Protein AF-A0A497PDS8-F1 (afdb_monomer)

Structure (mmCIF, N/CA/C/O backbone):
data_AF-A0A497PDS8-F1
#
_entry.id   AF-A0A497PDS8-F1
#
loop_
_atom_site.group_PDB
_atom_site.id
_atom_site.type_symbol
_atom_site.label_atom_id
_atom_site.label_alt_id
_atom_site.label_comp_id
_atom_site.label_asym_id
_atom_site.label_entity_id
_atom_site.label_seq_id
_atom_site.pdbx_PDB_ins_code
_atom_site.Cartn_x
_atom_site.Cartn_y
_atom_site.Cartn_z
_atom_site.occupancy
_atom_site.B_iso_or_equiv
_atom_site.auth_seq_id
_atom_site.auth_comp_id
_atom_site.auth_asym_id
_atom_site.auth_atom_id
_atom_site.pdbx_PDB_model_num
ATOM 1 N N . LYS A 1 1 ? 4.234 -10.075 10.364 1.00 39.69 1 LYS A N 1
ATOM 2 C CA . LYS A 1 1 ? 5.519 -9.322 10.417 1.00 39.69 1 LYS A CA 1
ATOM 3 C C . LYS A 1 1 ? 5.686 -8.582 9.090 1.00 39.69 1 LYS A C 1
ATOM 5 O O . LYS A 1 1 ? 5.446 -9.206 8.071 1.00 39.69 1 LYS A O 1
ATOM 10 N N . THR A 1 2 ? 6.079 -7.306 9.070 1.00 51.34 2 THR A N 1
ATOM 11 C CA . THR A 1 2 ? 6.163 -6.476 7.842 1.00 51.34 2 THR A CA 1
ATOM 12 C C . THR A 1 2 ? 7.335 -6.823 6.907 1.00 51.34 2 THR A C 1
ATOM 14 O O . THR A 1 2 ? 7.644 -6.033 6.026 1.00 51.34 2 THR A O 1
ATOM 17 N N . LEU A 1 3 ? 8.033 -7.953 7.106 1.00 45.75 3 LEU A N 1
ATOM 18 C CA . LEU A 1 3 ? 9.232 -8.366 6.347 1.00 45.75 3 LEU A CA 1
ATOM 19 C C . LEU A 1 3 ? 10.321 -7.271 6.212 1.00 45.75 3 LEU A C 1
ATOM 21 O O . LEU A 1 3 ? 11.147 -7.323 5.312 1.00 45.75 3 LEU A O 1
ATOM 25 N N . GLY A 1 4 ? 10.328 -6.264 7.096 1.00 54.88 4 GLY A N 1
ATOM 26 C CA . GLY A 1 4 ? 11.223 -5.104 7.007 1.00 54.88 4 GLY A CA 1
ATOM 27 C C . GLY A 1 4 ? 10.800 -4.032 5.994 1.00 54.88 4 GLY A C 1
ATOM 28 O O . GLY A 1 4 ? 11.441 -2.987 5.945 1.00 54.88 4 GLY A O 1
ATOM 29 N N . PHE A 1 5 ? 9.710 -4.250 5.252 1.00 49.28 5 PHE A N 1
ATOM 30 C CA . PHE A 1 5 ? 9.182 -3.346 4.226 1.00 49.28 5 PHE A CA 1
ATOM 31 C C . PHE A 1 5 ? 8.656 -2.034 4.819 1.00 49.28 5 PHE A C 1
ATOM 33 O O . PHE A 1 5 ? 8.807 -0.968 4.236 1.00 49.28 5 PHE A O 1
ATOM 40 N N . TRP A 1 6 ? 8.085 -2.113 6.022 1.00 54.25 6 TRP A N 1
ATOM 41 C CA . TRP A 1 6 ? 7.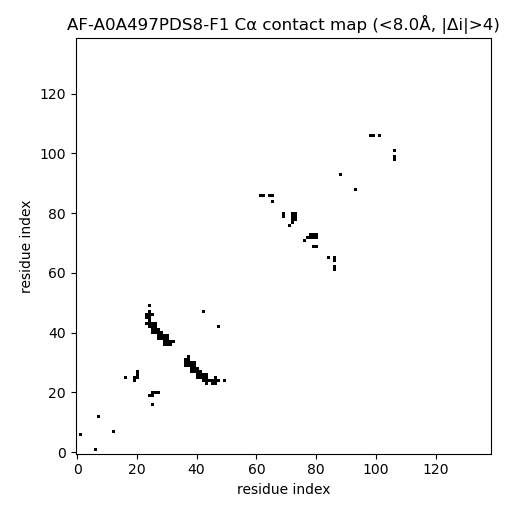666 -0.965 6.822 1.00 54.25 6 TRP A CA 1
ATOM 42 C C . TRP A 1 6 ? 8.340 -1.011 8.192 1.00 54.25 6 TRP A C 1
ATOM 44 O O . TRP A 1 6 ? 8.101 -1.937 8.976 1.00 54.25 6 TRP A O 1
ATOM 54 N N . ARG A 1 7 ? 9.162 0.008 8.478 1.00 60.16 7 ARG A N 1
ATOM 55 C CA . ARG A 1 7 ? 9.739 0.296 9.798 1.00 60.16 7 ARG A CA 1
ATOM 56 C C . ARG A 1 7 ? 9.103 1.569 10.343 1.00 60.16 7 ARG A C 1
ATOM 58 O O . ARG A 1 7 ? 9.579 2.670 10.087 1.00 60.16 7 ARG A O 1
ATOM 65 N N . LEU A 1 8 ? 8.008 1.425 11.080 1.00 64.69 8 LEU A N 1
ATOM 66 C CA . LEU A 1 8 ? 7.420 2.562 11.776 1.00 64.69 8 LEU A CA 1
ATOM 67 C C . LEU A 1 8 ? 8.287 2.892 12.997 1.00 64.69 8 LEU A C 1
ATOM 69 O O . LEU A 1 8 ? 8.465 2.054 13.881 1.00 64.69 8 LEU A O 1
ATOM 73 N N . THR A 1 9 ? 8.837 4.104 13.046 1.00 77.25 9 THR A N 1
ATOM 74 C CA . THR A 1 9 ? 9.490 4.609 14.257 1.00 77.25 9 THR A CA 1
ATOM 75 C C . THR A 1 9 ? 8.431 4.878 15.331 1.00 77.25 9 THR A C 1
ATOM 77 O O . THR A 1 9 ? 7.284 5.191 14.992 1.00 77.25 9 THR A O 1
ATOM 80 N N . PRO A 1 10 ? 8.781 4.827 16.628 1.00 72.38 10 PRO A N 1
ATOM 81 C CA . PRO A 1 10 ? 7.861 5.214 17.698 1.00 72.38 10 PRO A CA 1
ATOM 82 C C . PRO A 1 10 ? 7.237 6.600 17.458 1.00 72.38 10 PRO A C 1
ATOM 84 O O . PRO A 1 10 ? 6.032 6.770 17.626 1.00 72.38 10 PRO A O 1
ATOM 87 N N . GLY A 1 11 ? 8.027 7.556 16.952 1.00 79.38 11 GLY A N 1
A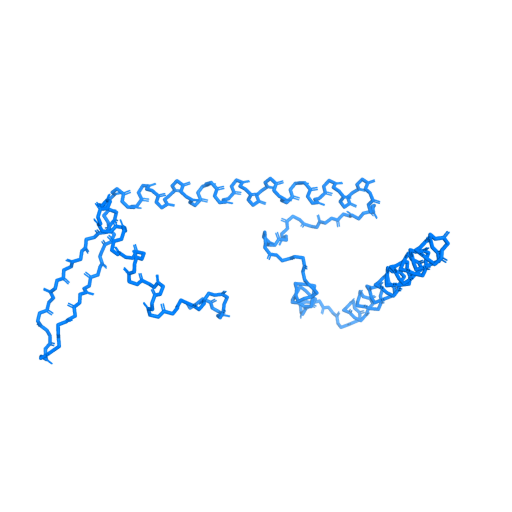TOM 88 C CA . GLY A 1 11 ? 7.558 8.898 16.588 1.00 79.38 11 GLY A CA 1
ATOM 89 C C . GLY A 1 11 ? 6.540 8.938 15.440 1.00 79.38 11 GLY A C 1
ATOM 90 O O . GLY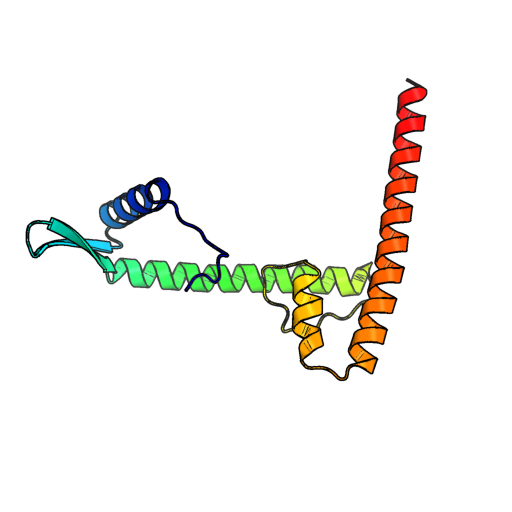 A 1 11 ? 5.749 9.872 15.375 1.00 79.38 11 GLY A O 1
ATOM 91 N N . GLY A 1 12 ? 6.505 7.928 14.564 1.00 79.88 12 GLY A N 1
ATOM 92 C CA . GLY A 1 12 ? 5.536 7.833 13.467 1.00 79.88 12 GLY A CA 1
ATOM 93 C C . GLY A 1 12 ? 4.226 7.139 13.850 1.00 79.88 12 GLY A C 1
ATOM 94 O O . GLY A 1 12 ? 3.162 7.522 13.364 1.00 79.88 12 GLY A O 1
ATOM 95 N N . VAL A 1 13 ? 4.271 6.145 14.746 1.00 87.38 13 VAL A N 1
ATOM 96 C CA . VAL A 1 13 ? 3.083 5.349 15.115 1.00 87.38 13 VAL A CA 1
ATOM 97 C C . VAL A 1 13 ? 2.091 6.157 15.948 1.00 87.38 13 VAL A C 1
ATOM 99 O O . VAL A 1 13 ? 0.895 6.162 15.652 1.00 87.38 13 VAL A O 1
ATOM 102 N N . TYR A 1 14 ? 2.563 6.848 16.989 1.00 88.06 14 TYR A N 1
ATOM 103 C CA . TYR A 1 14 ? 1.665 7.500 17.946 1.00 88.06 14 TYR A CA 1
ATOM 104 C C . TYR A 1 14 ? 0.808 8.619 17.333 1.00 88.06 14 TYR A C 1
ATOM 106 O O . TYR A 1 14 ? -0.397 8.627 17.601 1.00 88.06 14 TYR A O 1
ATOM 114 N N . PRO A 1 15 ? 1.335 9.505 16.462 1.00 90.81 15 PRO A N 1
ATOM 115 C CA . PRO A 1 15 ? 0.505 10.496 15.782 1.00 90.81 15 PRO A CA 1
ATOM 116 C C . PRO A 1 15 ? -0.577 9.866 14.899 1.00 90.81 15 PRO A C 1
ATOM 118 O O . PRO A 1 15 ? -1.688 10.388 14.819 1.00 90.81 15 PRO A O 1
ATOM 121 N N . ILE A 1 16 ? -0.282 8.736 14.246 1.00 91.50 16 ILE A N 1
ATOM 122 C CA . ILE A 1 16 ? -1.263 8.019 13.420 1.00 91.50 16 ILE A CA 1
ATOM 123 C C . ILE A 1 16 ? -2.372 7.451 14.305 1.00 91.50 16 ILE A C 1
ATOM 125 O O . ILE A 1 16 ? -3.544 7.711 14.038 1.00 91.50 16 ILE A O 1
ATOM 129 N N . LEU A 1 17 ? -2.018 6.742 15.381 1.00 92.44 17 LEU A N 1
ATOM 130 C CA . LEU A 1 17 ? -2.996 6.185 16.320 1.00 92.44 17 LEU A CA 1
ATOM 131 C C . LEU A 1 17 ? -3.872 7.281 16.935 1.00 92.44 17 LEU A C 1
ATOM 133 O O . LEU A 1 17 ? -5.088 7.135 16.988 1.00 92.44 17 LEU A O 1
ATOM 137 N N . GLN A 1 18 ? -3.284 8.414 17.325 1.00 91.88 18 GLN A N 1
ATOM 138 C CA . GLN A 1 18 ? -4.041 9.543 17.863 1.00 91.88 18 GLN A CA 1
ATOM 139 C C . GLN A 1 18 ? -5.026 10.118 16.835 1.00 91.88 18 GLN A C 1
ATOM 141 O O . GLN A 1 18 ? -6.154 10.455 17.191 1.00 91.88 18 GLN A O 1
ATOM 146 N N . ARG A 1 19 ? -4.636 10.226 15.557 1.00 93.94 19 ARG A N 1
ATOM 147 C CA . ARG A 1 19 ? -5.544 10.679 14.491 1.00 93.94 19 ARG A CA 1
ATOM 148 C C . ARG A 1 19 ? -6.669 9.684 14.225 1.00 93.94 19 ARG A C 1
ATOM 150 O O . ARG A 1 19 ? -7.805 10.113 14.055 1.00 93.94 19 ARG A O 1
ATOM 157 N N . LEU A 1 20 ? -6.367 8.388 14.184 1.00 95.31 20 LEU A N 1
ATOM 158 C CA . LEU A 1 20 ? -7.370 7.341 13.980 1.00 95.31 20 LEU A CA 1
ATOM 159 C C . LEU A 1 20 ? -8.376 7.303 15.134 1.00 95.31 20 LEU A C 1
ATOM 161 O O . LEU A 1 20 ? -9.573 7.176 14.896 1.00 95.31 20 LEU A O 1
ATOM 165 N N . GLU A 1 21 ? -7.898 7.481 16.365 1.00 95.56 21 GLU A N 1
ATOM 166 C CA . GLU A 1 21 ? -8.743 7.535 17.556 1.00 95.56 21 GLU A CA 1
ATOM 167 C C . GLU A 1 21 ? -9.620 8.792 17.572 1.00 95.56 21 GLU A C 1
ATOM 169 O O . GLU A 1 21 ? -10.826 8.689 17.773 1.00 95.56 21 GLU A O 1
ATOM 174 N N . LYS A 1 22 ? -9.058 9.972 17.262 1.00 95.81 22 LYS A N 1
ATOM 175 C CA . LYS A 1 22 ? -9.831 11.224 17.127 1.00 95.81 22 LYS A CA 1
ATOM 176 C C . LYS A 1 22 ? -10.933 11.138 16.070 1.00 95.81 22 LYS A C 1
ATOM 178 O O . LYS A 1 22 ? -11.945 11.814 16.199 1.00 95.81 22 LYS A O 1
ATOM 183 N N . ARG A 1 23 ? -10.725 10.344 15.018 1.00 95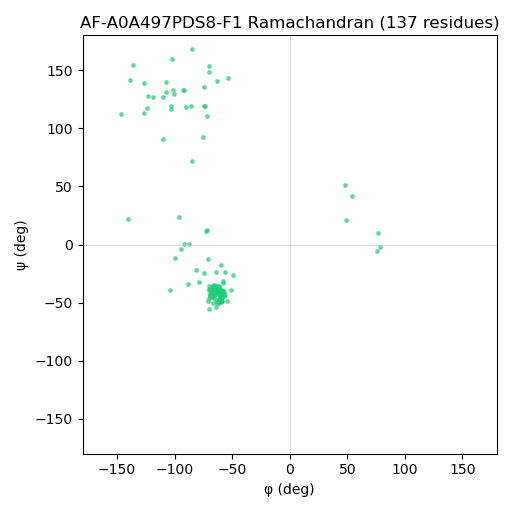.88 23 ARG A N 1
ATOM 184 C CA . ARG A 1 23 ? -11.709 10.117 13.951 1.00 95.88 23 ARG A CA 1
ATOM 185 C C . ARG A 1 23 ? -12.685 8.975 14.255 1.00 95.88 23 ARG A C 1
ATOM 187 O O . ARG A 1 23 ? -13.530 8.684 13.422 1.00 95.88 23 ARG A O 1
ATOM 194 N N . GLY A 1 24 ? -12.566 8.320 15.411 1.00 96.00 24 GLY A N 1
ATOM 195 C CA . GLY A 1 24 ? -13.465 7.243 15.825 1.00 96.00 24 GLY A CA 1
ATOM 196 C C . GLY A 1 24 ? -13.227 5.898 15.134 1.00 96.00 24 GLY A C 1
ATOM 197 O O . GLY A 1 24 ? -14.035 4.991 15.303 1.00 96.00 24 GLY A O 1
ATOM 198 N N . TYR A 1 25 ? -12.130 5.729 14.389 1.00 97.31 25 TYR A N 1
ATOM 199 C CA . TYR A 1 25 ? -11.812 4.471 13.695 1.00 97.31 25 TYR A CA 1
ATOM 200 C C . TYR A 1 25 ? -11.161 3.426 14.606 1.00 97.31 25 TYR A C 1
ATOM 202 O O . TYR A 1 25 ? -11.194 2.230 14.321 1.00 97.31 25 TYR A O 1
ATOM 210 N N . ILE A 1 26 ? -10.555 3.871 15.706 1.00 97.00 26 ILE A N 1
ATOM 211 C CA . ILE A 1 26 ? -10.028 2.999 16.756 1.00 97.00 26 ILE A CA 1
ATOM 212 C C . ILE A 1 26 ? -10.409 3.555 18.128 1.00 97.00 26 ILE A C 1
ATOM 214 O O . ILE A 1 26 ? -10.582 4.761 18.291 1.00 97.00 26 ILE A O 1
ATOM 218 N N . LYS A 1 27 ? -10.486 2.685 19.130 1.00 95.00 27 LYS A N 1
ATOM 219 C CA . LYS A 1 27 ? -10.756 3.022 20.526 1.00 95.00 27 LYS A CA 1
ATOM 220 C C . LYS A 1 27 ? -9.580 2.598 21.390 1.00 95.00 27 LYS A C 1
ATOM 222 O O . LYS A 1 27 ? -9.151 1.450 21.328 1.00 95.00 27 LYS A O 1
ATOM 227 N N . GLY A 1 28 ? -9.048 3.514 22.192 1.00 92.06 28 GLY A N 1
ATOM 228 C CA . GLY A 1 28 ? -7.936 3.229 23.086 1.00 92.06 28 GLY A CA 1
ATOM 229 C C . GLY A 1 28 ? -8.359 3.061 24.542 1.00 92.06 28 GLY A C 1
ATOM 230 O O . GLY A 1 28 ? -8.765 4.024 25.187 1.00 92.06 28 GLY A O 1
ATOM 231 N N . THR A 1 29 ? -8.162 1.871 25.101 1.00 89.12 29 THR A N 1
ATOM 232 C CA . THR A 1 29 ? -8.408 1.571 26.516 1.00 89.12 29 THR A CA 1
ATOM 233 C C . THR A 1 29 ? -7.095 1.572 27.293 1.00 89.12 29 THR A C 1
ATOM 235 O O . THR A 1 29 ? -6.125 0.919 26.906 1.00 89.12 29 THR A O 1
ATOM 238 N N . ARG A 1 30 ? -7.045 2.305 28.410 1.00 85.62 30 ARG A N 1
ATOM 239 C CA . ARG A 1 30 ? -5.918 2.255 29.351 1.00 85.62 30 ARG A CA 1
ATOM 240 C C . ARG A 1 30 ? -6.215 1.181 30.392 1.00 85.62 30 ARG A C 1
ATOM 242 O O . ARG A 1 30 ? -7.200 1.311 31.109 1.00 85.62 30 ARG A O 1
ATOM 249 N N . LYS A 1 31 ? -5.379 0.146 30.474 1.00 75.06 31 LYS A N 1
ATOM 250 C CA . LYS A 1 31 ? -5.447 -0.844 31.556 1.00 75.06 31 LYS A CA 1
ATOM 251 C C . LYS A 1 31 ? -4.262 -0.625 32.505 1.00 75.06 31 LYS A C 1
ATOM 253 O O . LYS A 1 31 ? -3.144 -0.447 32.013 1.00 75.06 31 LYS A O 1
ATOM 258 N N . PRO A 1 32 ? -4.480 -0.571 33.829 1.00 67.31 32 PRO A N 1
ATOM 259 C CA . PRO A 1 32 ? -3.388 -0.660 34.783 1.00 67.31 32 PRO A CA 1
ATOM 260 C C . PRO A 1 32 ? -2.883 -2.105 34.770 1.00 67.31 32 PRO A C 1
ATOM 262 O O . PRO A 1 32 ? -3.596 -3.016 35.172 1.00 67.31 32 PRO A O 1
ATOM 265 N N . GLU A 1 33 ? -1.682 -2.315 34.248 1.00 60.66 33 GLU A N 1
ATOM 266 C CA . GLU A 1 33 ? -1.007 -3.610 34.273 1.00 60.66 33 GLU A CA 1
ATOM 267 C C . GLU A 1 33 ? 0.370 -3.365 34.899 1.00 60.66 33 GLU A C 1
ATOM 269 O O . GLU A 1 33 ? 1.171 -2.592 34.370 1.00 60.66 33 GLU A O 1
ATOM 274 N N . ASP A 1 34 ? 0.579 -3.932 36.087 1.00 60.12 34 ASP A N 1
ATOM 275 C CA . ASP A 1 34 ? 1.884 -4.086 36.740 1.00 60.12 34 ASP A CA 1
ATOM 276 C C . ASP A 1 34 ? 2.770 -2.816 36.768 1.00 60.12 34 ASP A C 1
ATOM 278 O O . ASP A 1 34 ? 3.912 -2.781 36.310 1.00 60.12 34 ASP A O 1
ATOM 282 N N . GLY A 1 35 ? 2.200 -1.695 37.229 1.00 62.03 35 GLY A N 1
ATOM 283 C CA . GLY A 1 35 ? 2.921 -0.424 37.393 1.00 62.03 35 GLY A CA 1
ATOM 284 C C . GLY A 1 35 ? 3.204 0.363 36.103 1.00 62.03 35 GLY A C 1
ATOM 285 O O . GLY A 1 35 ? 3.642 1.514 36.178 1.00 62.03 35 GLY A O 1
ATOM 286 N N . ARG A 1 36 ? 2.897 -0.174 34.910 1.00 62.72 36 ARG A N 1
ATOM 287 C CA . ARG A 1 36 ? 3.038 0.534 33.623 1.00 62.72 36 ARG A CA 1
ATOM 288 C C . ARG A 1 36 ? 1.684 0.864 32.999 1.00 62.72 36 ARG A C 1
ATOM 290 O O . ARG A 1 36 ? 0.834 0.015 32.753 1.00 62.72 36 ARG A O 1
ATOM 297 N N . ARG A 1 37 ? 1.488 2.142 32.658 1.00 70.75 37 ARG A N 1
ATOM 298 C CA . ARG A 1 37 ? 0.287 2.614 31.947 1.00 70.75 37 ARG A CA 1
ATOM 299 C C . ARG A 1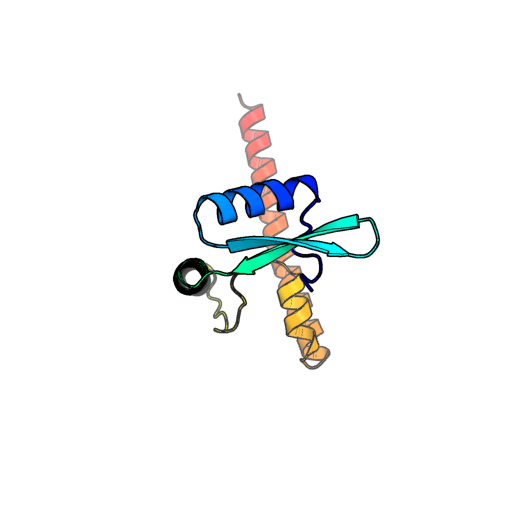 37 ? 0.368 2.200 30.474 1.00 70.75 37 ARG A C 1
ATOM 301 O O . ARG A 1 37 ? 0.922 2.935 29.658 1.00 70.75 37 ARG A O 1
ATOM 308 N N . ARG A 1 38 ? -0.192 1.041 30.117 1.00 84.88 38 ARG A N 1
ATOM 309 C CA . ARG A 1 38 ? -0.324 0.604 28.718 1.00 84.88 38 ARG A CA 1
ATOM 310 C C . ARG A 1 38 ? -1.674 1.038 28.143 1.00 84.88 38 ARG A C 1
ATOM 312 O O . ARG A 1 38 ? -2.722 0.867 28.766 1.00 84.88 38 ARG A O 1
ATOM 319 N N . LYS A 1 39 ? -1.648 1.607 26.935 1.00 87.69 39 LYS A N 1
ATOM 320 C CA . LYS A 1 39 ? -2.849 1.908 26.147 1.00 87.69 39 LYS A CA 1
ATOM 321 C C . LYS A 1 39 ? -2.998 0.860 25.044 1.00 87.69 39 LYS A C 1
ATOM 323 O O . LYS A 1 39 ? -2.112 0.731 24.203 1.00 87.69 39 LYS A O 1
ATOM 328 N N . THR A 1 40 ? -4.101 0.122 25.066 1.00 90.50 40 THR A N 1
ATOM 329 C CA . THR A 1 40 ? -4.453 -0.887 24.059 1.00 90.50 40 THR A CA 1
ATOM 330 C C . THR A 1 40 ? -5.487 -0.299 23.115 1.00 90.50 40 THR A C 1
ATOM 332 O O . THR A 1 40 ? -6.446 0.313 23.576 1.00 90.50 40 THR A O 1
ATOM 335 N N . TYR A 1 41 ? -5.290 -0.469 21.811 1.00 93.19 41 TYR A N 1
ATOM 336 C CA . TYR A 1 41 ? -6.193 0.042 20.783 1.00 93.19 41 TYR A CA 1
ATOM 337 C C . TYR A 1 41 ? -6.985 -1.094 20.145 1.00 93.19 41 TYR A C 1
ATOM 339 O O . TYR A 1 41 ? -6.426 -2.150 19.857 1.00 93.19 41 TYR A O 1
ATOM 347 N N . GLU A 1 42 ? -8.260 -0.843 19.890 1.00 95.44 42 GLU A N 1
ATOM 348 C CA . GLU A 1 42 ? -9.189 -1.758 19.235 1.00 95.44 42 GLU A CA 1
ATOM 349 C C . GLU A 1 42 ? -9.847 -1.051 18.048 1.00 95.44 42 GLU A C 1
ATOM 351 O O . GLU A 1 42 ? -10.158 0.137 18.132 1.00 95.44 42 GLU A O 1
ATOM 356 N N . ILE A 1 43 ? -10.021 -1.745 16.924 1.00 96.94 43 ILE A N 1
ATOM 357 C CA . ILE A 1 43 ? -10.684 -1.176 15.745 1.00 96.94 43 ILE A CA 1
ATOM 358 C C . ILE A 1 43 ? -12.196 -1.097 15.980 1.00 96.94 43 ILE A C 1
ATOM 360 O O . ILE A 1 43 ? -12.798 -2.043 16.483 1.00 96.94 43 ILE A O 1
ATOM 364 N N . THR A 1 44 ? -12.812 0.026 15.621 1.00 97.50 44 THR A N 1
ATOM 365 C CA . THR A 1 44 ? -14.272 0.191 15.694 1.00 97.50 44 THR A CA 1
ATOM 366 C C . THR A 1 44 ? -14.939 -0.353 14.432 1.00 97.50 44 THR A C 1
ATOM 368 O O . THR A 1 44 ? -14.269 -0.606 13.430 1.00 97.50 44 THR A O 1
ATOM 371 N N . ASP A 1 45 ? -16.263 -0.502 14.432 1.00 97.50 45 ASP A N 1
ATOM 372 C CA . ASP A 1 45 ? -16.980 -0.950 13.230 1.00 97.50 45 ASP A CA 1
ATOM 373 C C . ASP A 1 45 ? -16.877 0.059 12.077 1.00 97.50 45 ASP A C 1
ATOM 375 O O . ASP A 1 45 ? -16.688 -0.334 10.927 1.00 97.50 45 ASP A O 1
ATOM 379 N N . GLU A 1 46 ? -16.860 1.359 12.380 1.00 96.62 46 GLU A N 1
ATOM 380 C CA . GLU A 1 46 ? -16.557 2.403 11.392 1.00 96.62 46 GLU A CA 1
ATOM 381 C C . GLU A 1 46 ? -15.116 2.295 10.869 1.00 96.62 46 GLU A C 1
ATOM 383 O O . GLU A 1 46 ? -14.861 2.450 9.674 1.00 96.62 46 GLU A O 1
ATOM 388 N N . GLY A 1 47 ? -14.162 1.946 11.739 1.00 96.88 47 GLY A N 1
ATOM 389 C CA . GLY A 1 47 ? -12.792 1.636 11.333 1.00 96.88 47 GLY A CA 1
ATOM 390 C C . GLY A 1 47 ? -12.703 0.439 10.386 1.00 96.88 47 GLY A C 1
ATOM 391 O O . GLY A 1 47 ? -11.926 0.481 9.431 1.00 96.88 47 GLY A O 1
ATOM 392 N N . LYS A 1 48 ? -13.510 -0.608 10.604 1.00 97.06 48 LYS A N 1
ATOM 393 C CA . LYS A 1 48 ? -13.572 -1.784 9.719 1.00 97.06 48 LYS A CA 1
ATOM 394 C C . LYS A 1 48 ? -14.126 -1.425 8.339 1.00 97.06 48 LYS A C 1
ATOM 396 O O . LYS A 1 48 ? -13.507 -1.793 7.346 1.00 97.06 48 LYS A O 1
ATOM 401 N N . LYS A 1 49 ? -15.220 -0.655 8.267 1.00 96.62 49 LYS A N 1
ATOM 402 C CA . LYS A 1 49 ? -15.794 -0.180 6.990 1.00 96.62 49 LYS A CA 1
ATOM 403 C C . LYS A 1 49 ? -14.796 0.665 6.193 1.00 96.62 49 LYS A C 1
ATOM 405 O O . LYS A 1 49 ? -14.630 0.482 4.985 1.00 96.62 49 LYS A O 1
ATOM 410 N N . LEU A 1 50 ? -14.087 1.572 6.875 1.00 94.88 50 LEU A N 1
ATOM 411 C CA . LEU A 1 50 ? -13.025 2.364 6.255 1.00 94.88 50 LEU A CA 1
ATOM 412 C C . LEU A 1 50 ? -11.905 1.467 5.719 1.00 94.88 50 LEU A C 1
ATOM 414 O O . LEU A 1 50 ? -11.437 1.673 4.600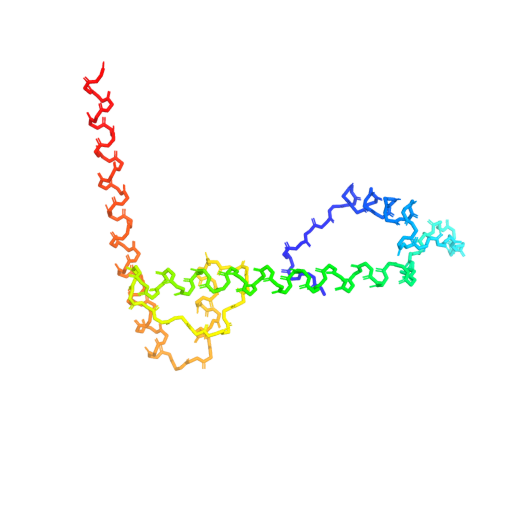 1.00 94.88 50 LEU A O 1
ATOM 418 N N . LEU A 1 51 ? -11.462 0.496 6.521 1.00 93.88 51 LEU A N 1
ATOM 419 C CA . LEU A 1 51 ? -10.409 -0.437 6.135 1.00 93.88 51 LEU A CA 1
ATOM 420 C C . LEU A 1 51 ? -10.810 -1.239 4.894 1.00 93.88 51 LEU A C 1
ATOM 422 O O . LEU A 1 51 ? -10.010 -1.357 3.971 1.00 93.88 51 LEU A O 1
ATOM 426 N N . GLU A 1 52 ? -12.041 -1.739 4.842 1.00 94.94 52 GLU A N 1
ATOM 427 C CA . GLU A 1 52 ? -12.567 -2.467 3.687 1.00 94.94 52 GLU A CA 1
ATOM 428 C C . GLU A 1 52 ? -12.558 -1.601 2.422 1.00 94.94 52 GLU A C 1
ATOM 430 O O . GLU A 1 52 ? -11.994 -1.996 1.401 1.00 94.94 52 GLU A O 1
ATOM 435 N N . THR A 1 53 ? -13.066 -0.371 2.518 1.00 94.12 53 THR A N 1
ATOM 436 C CA . THR A 1 53 ? -13.049 0.595 1.407 1.00 94.12 53 THR A CA 1
ATOM 437 C C . THR A 1 53 ? -11.619 0.887 0.938 1.00 94.12 53 THR A C 1
ATOM 439 O O . THR A 1 53 ? -11.335 0.952 -0.260 1.00 94.12 53 THR A O 1
ATOM 442 N N . ALA A 1 54 ? -10.687 1.052 1.880 1.00 90.31 54 ALA A N 1
ATOM 443 C CA . ALA A 1 54 ? -9.284 1.300 1.573 1.00 90.31 54 ALA A CA 1
ATOM 444 C C . ALA A 1 54 ? -8.633 0.105 0.858 1.00 90.31 54 ALA A C 1
ATOM 446 O O . ALA A 1 54 ? -7.900 0.307 -0.111 1.00 90.31 54 ALA A O 1
ATOM 447 N N . LEU A 1 55 ? -8.927 -1.124 1.292 1.00 86.88 55 LEU A N 1
ATOM 448 C CA . LEU A 1 55 ? -8.429 -2.351 0.667 1.00 86.88 55 LEU A CA 1
ATOM 449 C C . LEU A 1 55 ? -8.993 -2.538 -0.745 1.00 86.88 55 LEU A C 1
ATOM 451 O O . LEU A 1 55 ? -8.235 -2.848 -1.662 1.00 86.88 55 LEU A O 1
ATOM 455 N N . GLN A 1 56 ? -10.287 -2.283 -0.950 1.00 90.62 56 GLN A N 1
ATOM 456 C CA . GLN A 1 56 ? -10.907 -2.321 -2.278 1.00 90.62 56 GLN A CA 1
ATOM 457 C C . GLN A 1 56 ? -10.253 -1.309 -3.226 1.00 90.62 56 GLN A C 1
ATOM 459 O O . GLN A 1 56 ? -9.853 -1.649 -4.340 1.00 90.62 56 GLN A O 1
ATOM 464 N N . LYS A 1 57 ? -10.052 -0.070 -2.762 1.00 90.31 57 LYS A N 1
ATOM 465 C CA . LYS A 1 57 ? -9.388 0.969 -3.557 1.00 90.31 57 LYS A CA 1
ATOM 466 C C . LYS A 1 57 ? -7.936 0.613 -3.870 1.00 90.31 57 LYS A C 1
ATOM 468 O O . LYS A 1 57 ? -7.473 0.838 -4.986 1.00 90.31 57 LYS A O 1
ATOM 473 N N . GLN A 1 58 ? -7.219 0.026 -2.914 1.00 84.75 58 GLN A N 1
ATOM 474 C CA . GLN A 1 58 ? -5.862 -0.468 -3.132 1.00 84.75 58 GLN A CA 1
ATOM 475 C C . GLN A 1 58 ? -5.827 -1.556 -4.214 1.00 84.75 58 GLN A C 1
ATOM 477 O O . GLN A 1 58 ? -4.963 -1.508 -5.088 1.00 84.75 58 GLN A O 1
ATOM 482 N N . GLN A 1 59 ? -6.761 -2.510 -4.184 1.00 82.06 59 GLN A N 1
ATOM 483 C CA . GLN A 1 59 ? -6.873 -3.554 -5.207 1.00 82.06 59 GLN A CA 1
ATOM 484 C C . GLN A 1 59 ? -7.169 -2.966 -6.587 1.00 82.06 59 GLN A C 1
ATOM 486 O O . GLN A 1 59 ? -6.564 -3.387 -7.572 1.00 82.06 59 GLN A O 1
ATOM 491 N N . GLN A 1 60 ? -8.045 -1.962 -6.659 1.00 87.94 60 GLN A N 1
ATOM 492 C CA . GLN A 1 60 ? -8.353 -1.277 -7.910 1.00 87.94 60 GLN A CA 1
ATOM 493 C C . GLN A 1 60 ? -7.120 -0.574 -8.486 1.00 87.94 60 GLN A C 1
ATOM 495 O O . GLN A 1 60 ? -6.792 -0.785 -9.649 1.00 87.94 60 GLN A O 1
ATOM 500 N N . ILE A 1 61 ? -6.394 0.196 -7.668 1.00 85.81 61 ILE A N 1
ATOM 501 C CA . ILE A 1 61 ? -5.159 0.874 -8.092 1.00 85.81 61 ILE A CA 1
ATOM 502 C C . ILE A 1 61 ? -4.120 -0.147 -8.566 1.00 85.81 61 ILE A C 1
ATOM 504 O O . ILE A 1 61 ? -3.507 0.035 -9.614 1.00 85.81 61 ILE A O 1
ATOM 508 N N . ALA A 1 62 ? -3.940 -1.234 -7.813 1.00 79.50 62 ALA A N 1
ATOM 509 C CA . ALA A 1 62 ? -3.025 -2.312 -8.167 1.00 79.50 62 ALA A CA 1
ATOM 510 C C . ALA A 1 62 ? -3.375 -2.952 -9.518 1.00 79.50 62 ALA A C 1
ATOM 512 O O . ALA A 1 62 ? -2.477 -3.210 -10.318 1.00 79.50 62 ALA A O 1
ATOM 513 N N . L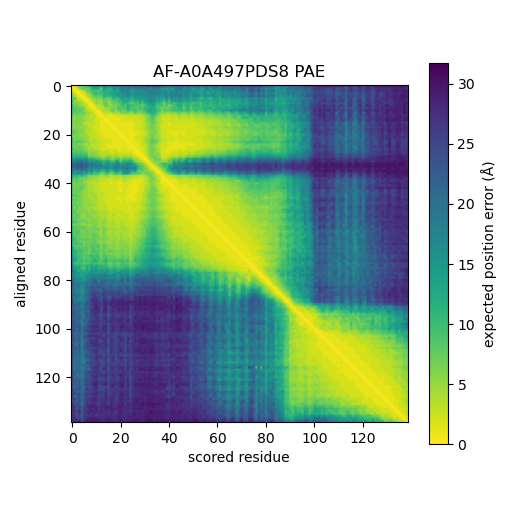YS A 1 63 ? -4.667 -3.185 -9.779 1.00 83.81 63 LYS A N 1
ATOM 514 C CA . LYS A 1 63 ? -5.150 -3.714 -11.056 1.00 83.81 63 LYS A CA 1
ATOM 515 C C . LYS A 1 63 ? -4.880 -2.733 -12.195 1.00 83.81 63 LYS A C 1
ATOM 517 O O . LYS A 1 63 ? -4.210 -3.104 -13.144 1.00 83.81 63 LYS A O 1
ATOM 522 N N . THR A 1 64 ? -5.311 -1.478 -12.065 1.00 87.25 64 THR A N 1
ATOM 523 C CA . THR A 1 64 ? -5.102 -0.460 -13.106 1.00 87.25 64 THR A CA 1
ATOM 524 C C . THR A 1 64 ? -3.622 -0.279 -13.437 1.00 87.25 64 THR A C 1
ATOM 526 O O . THR A 1 64 ? -3.258 -0.188 -14.603 1.00 87.25 64 THR A O 1
ATOM 529 N N . MET A 1 65 ? -2.747 -0.271 -12.428 1.00 81.56 65 MET A N 1
ATOM 530 C CA . MET A 1 65 ? -1.302 -0.196 -12.657 1.00 81.56 65 MET A CA 1
ATOM 531 C C . MET A 1 65 ? -0.755 -1.436 -13.365 1.00 81.56 65 MET A C 1
ATOM 533 O O . MET A 1 65 ? 0.102 -1.299 -14.234 1.00 81.56 65 MET A O 1
ATOM 537 N N . ARG A 1 66 ? -1.243 -2.638 -13.025 1.00 77.88 66 ARG A N 1
ATOM 538 C CA . ARG A 1 66 ? -0.873 -3.868 -13.739 1.00 77.88 66 ARG A CA 1
ATOM 539 C C . ARG A 1 66 ? -1.258 -3.775 -15.210 1.00 77.88 66 ARG A C 1
ATOM 541 O O . ARG A 1 66 ? -0.420 -4.086 -16.050 1.00 77.88 66 ARG A O 1
ATOM 548 N N . ASP A 1 67 ? -2.480 -3.342 -15.496 1.00 85.00 67 ASP A N 1
ATOM 549 C CA . ASP A 1 67 ? -3.003 -3.243 -16.859 1.00 85.00 67 ASP A CA 1
ATOM 550 C C . ASP A 1 67 ? -2.140 -2.262 -17.676 1.00 85.00 67 ASP A C 1
ATOM 552 O O . ASP A 1 67 ? -1.561 -2.653 -18.683 1.00 85.00 67 ASP A O 1
ATOM 556 N N . LEU A 1 68 ? -1.884 -1.056 -17.148 1.00 85.12 68 LEU A N 1
ATOM 557 C CA . LEU A 1 68 ? -1.013 -0.057 -17.790 1.00 85.12 68 LEU A CA 1
ATOM 558 C C . LEU A 1 68 ? 0.409 -0.568 -18.068 1.00 85.12 68 LEU A C 1
ATOM 560 O O . LEU A 1 68 ? 0.969 -0.321 -19.136 1.00 85.12 68 LEU A O 1
ATOM 564 N N . ILE A 1 69 ? 1.019 -1.262 -17.103 1.00 78.06 69 ILE A N 1
ATOM 565 C CA . ILE A 1 69 ? 2.365 -1.830 -17.269 1.00 78.06 69 ILE A CA 1
ATOM 566 C C . ILE A 1 69 ? 2.353 -2.943 -18.321 1.00 78.06 69 ILE A C 1
ATOM 568 O O . ILE A 1 69 ? 3.308 -3.067 -19.088 1.00 78.06 69 ILE A O 1
ATOM 572 N N . SER A 1 70 ? 1.294 -3.750 -18.352 1.00 76.69 70 SER A N 1
ATOM 573 C CA . SER A 1 70 ? 1.150 -4.862 -19.293 1.00 76.69 70 SER A CA 1
ATOM 574 C C . SER A 1 70 ? 0.960 -4.357 -20.719 1.00 76.69 70 SER A C 1
ATOM 576 O O . SER A 1 70 ? 1.643 -4.842 -21.619 1.00 76.69 70 SER A O 1
ATOM 578 N N . ASP A 1 71 ? 0.121 -3.338 -20.908 1.00 81.06 71 ASP A N 1
ATOM 579 C CA . ASP A 1 71 ? -0.096 -2.687 -22.201 1.00 81.06 71 ASP A CA 1
ATOM 580 C C . ASP A 1 71 ? 1.208 -2.067 -22.716 1.00 81.06 71 ASP A C 1
ATOM 582 O O . ASP A 1 71 ? 1.641 -2.355 -23.828 1.00 81.06 71 ASP A O 1
ATOM 586 N N . TYR A 1 72 ? 1.931 -1.324 -21.871 1.00 76.38 72 TYR A N 1
ATOM 587 C CA . TYR A 1 72 ? 3.243 -0.784 -22.235 1.00 76.38 72 TYR A CA 1
ATOM 588 C C . TYR A 1 72 ? 4.254 -1.883 -22.607 1.00 76.38 72 TYR A C 1
ATOM 590 O O . TYR A 1 72 ? 4.994 -1.759 -23.587 1.00 76.38 72 TYR A O 1
ATOM 598 N N . ALA A 1 73 ? 4.302 -2.975 -21.837 1.00 69.12 73 ALA A N 1
ATOM 599 C CA . ALA A 1 73 ? 5.202 -4.089 -22.115 1.00 69.12 73 ALA A CA 1
ATOM 600 C C . ALA A 1 73 ? 4.872 -4.784 -23.445 1.00 69.12 73 ALA A C 1
ATOM 602 O O . ALA A 1 73 ? 5.794 -5.138 -24.183 1.00 69.12 73 ALA A O 1
ATOM 603 N N . ARG A 1 74 ? 3.588 -4.929 -23.781 1.00 74.06 74 ARG A N 1
ATOM 604 C CA . ARG A 1 74 ? 3.143 -5.490 -25.057 1.00 74.06 74 ARG A CA 1
ATOM 605 C C . ARG A 1 74 ? 3.446 -4.541 -26.214 1.00 74.06 74 ARG A C 1
ATOM 607 O O . ARG A 1 74 ? 4.156 -4.926 -27.137 1.00 74.06 74 ARG A O 1
ATOM 614 N N . ASP A 1 75 ? 2.969 -3.307 -26.134 1.00 75.81 75 ASP A N 1
ATOM 615 C CA . ASP A 1 75 ? 2.913 -2.398 -27.281 1.00 75.81 75 ASP A CA 1
ATOM 616 C C . ASP A 1 75 ? 4.268 -1.757 -27.592 1.00 75.81 75 ASP A C 1
ATOM 618 O O . ASP A 1 75 ? 4.589 -1.492 -28.750 1.00 75.81 75 ASP A O 1
ATOM 622 N N . ILE A 1 76 ? 5.087 -1.521 -26.563 1.00 72.75 76 ILE A N 1
ATOM 623 C CA . ILE A 1 76 ? 6.380 -0.840 -26.713 1.00 72.75 76 ILE A CA 1
ATOM 624 C C . ILE A 1 76 ? 7.546 -1.822 -26.638 1.00 72.75 76 ILE A C 1
ATOM 626 O O . ILE A 1 76 ? 8.527 -1.675 -27.370 1.00 72.75 76 ILE A O 1
ATOM 630 N N . LEU A 1 77 ? 7.476 -2.817 -25.748 1.00 62.09 77 LEU A N 1
ATOM 631 C CA . LEU A 1 77 ? 8.590 -3.744 -25.517 1.00 62.09 77 LEU A CA 1
ATOM 632 C C . LEU A 1 77 ? 8.427 -5.094 -26.230 1.00 62.09 77 LEU A C 1
ATOM 634 O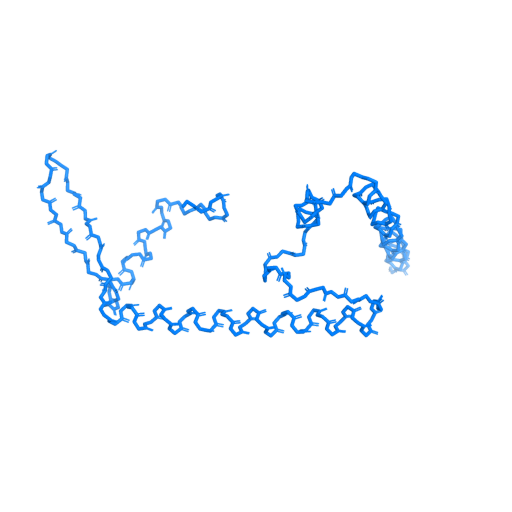 O . LEU A 1 77 ? 9.409 -5.836 -26.302 1.00 62.09 77 LEU A O 1
ATOM 638 N N . ASN A 1 78 ? 7.240 -5.399 -26.768 1.00 68.06 78 ASN A N 1
ATOM 639 C CA . ASN A 1 78 ? 6.880 -6.687 -27.369 1.00 68.06 78 ASN A CA 1
ATOM 640 C C . ASN A 1 78 ? 7.141 -7.878 -26.421 1.00 68.06 78 ASN A C 1
ATOM 642 O O . ASN A 1 78 ? 7.712 -8.903 -26.804 1.00 68.06 78 ASN A O 1
ATOM 646 N N . ILE A 1 79 ? 6.797 -7.700 -25.140 1.00 58.31 79 ILE A N 1
ATOM 647 C CA . ILE A 1 79 ? 6.960 -8.683 -24.063 1.00 58.31 79 ILE A CA 1
ATOM 648 C C . ILE A 1 79 ? 5.597 -8.952 -23.425 1.00 58.31 79 ILE A C 1
ATOM 650 O O . ILE A 1 79 ? 4.936 -8.033 -22.951 1.00 58.31 79 ILE A O 1
ATOM 654 N N . GLU A 1 80 ? 5.221 -10.225 -23.323 1.00 61.81 80 GLU A N 1
ATOM 655 C CA . GLU A 1 80 ? 4.058 -10.646 -22.542 1.00 61.81 80 GLU A CA 1
ATOM 656 C C . GLU A 1 80 ? 4.444 -10.852 -21.075 1.00 61.81 80 GLU A C 1
ATOM 658 O O . GLU A 1 80 ? 5.303 -11.673 -20.737 1.00 61.81 80 GLU A O 1
ATOM 663 N N . LEU A 1 81 ? 3.817 -10.077 -20.191 1.00 59.56 81 LEU A N 1
ATOM 664 C CA . LEU A 1 81 ? 3.975 -10.212 -18.750 1.00 59.56 81 LEU A CA 1
ATOM 665 C C . LEU A 1 81 ? 2.889 -11.148 -18.193 1.00 59.56 81 LEU A C 1
ATOM 667 O O . LEU A 1 81 ? 1.720 -10.971 -18.526 1.00 59.56 81 LEU A O 1
ATOM 671 N N . PRO A 1 82 ? 3.234 -12.130 -17.340 1.00 54.62 82 PRO A N 1
ATOM 672 C CA . PRO A 1 82 ? 2.240 -12.998 -16.716 1.00 54.62 82 PRO A CA 1
ATOM 673 C C . PRO A 1 82 ? 1.393 -12.241 -15.679 1.00 54.62 82 PRO A C 1
ATOM 675 O O . PRO A 1 82 ? 1.901 -11.385 -14.955 1.00 54.62 82 PRO A O 1
ATOM 678 N N . ASP A 1 83 ? 0.128 -12.639 -15.521 1.00 55.28 83 ASP A N 1
ATOM 679 C CA . ASP A 1 83 ? -0.883 -11.956 -14.686 1.00 55.28 83 ASP A CA 1
ATOM 680 C C . ASP A 1 83 ? -0.537 -11.842 -13.188 1.00 55.28 83 ASP A C 1
ATOM 682 O O . ASP A 1 83 ? -1.118 -11.040 -12.451 1.00 55.28 83 ASP A O 1
ATOM 686 N N . ASN A 1 84 ? 0.419 -12.643 -12.710 1.00 54.44 84 ASN A N 1
ATOM 687 C CA . ASN A 1 84 ? 0.721 -12.801 -11.288 1.00 54.44 84 ASN A CA 1
ATOM 688 C C . ASN A 1 84 ? 1.886 -11.927 -10.788 1.00 54.44 84 ASN A C 1
ATOM 690 O O . ASN A 1 84 ? 2.531 -12.261 -9.793 1.00 54.44 84 ASN A O 1
ATOM 694 N N . ILE A 1 85 ? 2.197 -10.819 -11.467 1.00 52.09 85 ILE A N 1
ATOM 695 C CA . ILE A 1 85 ? 3.208 -9.873 -10.975 1.00 52.09 85 ILE A CA 1
ATOM 696 C C . ILE A 1 85 ? 2.612 -9.091 -9.788 1.00 52.09 85 ILE A C 1
ATOM 698 O O . ILE A 1 85 ? 1.599 -8.400 -9.956 1.00 52.09 85 ILE A O 1
ATOM 702 N N . PRO A 1 86 ? 3.204 -9.172 -8.577 1.00 48.16 86 PRO A N 1
ATOM 703 C CA . PRO A 1 86 ? 2.722 -8.419 -7.430 1.00 48.16 86 PRO A CA 1
ATOM 704 C C . PRO A 1 86 ? 2.842 -6.907 -7.677 1.00 48.16 86 PRO A C 1
ATOM 706 O O . PRO A 1 86 ? 3.860 -6.449 -8.202 1.00 48.16 86 PRO A O 1
ATOM 709 N N . PRO A 1 87 ? 1.857 -6.107 -7.241 1.00 48.03 87 PRO A N 1
ATOM 710 C CA . PRO A 1 87 ? 1.650 -4.730 -7.696 1.00 48.03 87 PRO A CA 1
ATOM 711 C C . PRO A 1 87 ? 2.674 -3.688 -7.211 1.00 48.03 87 PRO A C 1
ATOM 713 O O . PRO A 1 87 ? 2.410 -2.497 -7.340 1.00 48.03 87 PRO A O 1
ATOM 716 N N . PHE A 1 88 ? 3.821 -4.072 -6.631 1.00 48.78 88 PHE A N 1
ATOM 717 C CA . PHE A 1 88 ? 4.730 -3.088 -6.024 1.00 48.78 88 PHE A CA 1
ATOM 718 C C . PHE A 1 88 ? 6.241 -3.290 -6.201 1.00 48.78 88 PHE A C 1
ATOM 720 O O . PHE A 1 88 ? 7.008 -2.708 -5.441 1.00 48.78 88 PHE A O 1
ATOM 727 N N . THR A 1 89 ? 6.733 -4.025 -7.204 1.00 43.41 89 THR A N 1
ATOM 728 C CA . THR A 1 89 ? 8.179 -3.941 -7.510 1.00 43.41 89 THR A CA 1
ATOM 729 C C . THR A 1 89 ? 8.515 -4.088 -8.991 1.00 43.41 89 THR A C 1
ATOM 731 O O . THR A 1 89 ? 8.499 -5.211 -9.493 1.00 43.41 89 THR A O 1
ATOM 734 N N . PRO A 1 90 ? 8.995 -3.020 -9.652 1.00 40.91 90 PRO A N 1
ATOM 735 C CA . PRO A 1 90 ? 9.903 -3.133 -10.782 1.00 40.91 90 PRO A CA 1
ATOM 736 C C . PRO A 1 90 ? 11.337 -3.241 -10.236 1.00 40.91 90 PRO A C 1
ATOM 738 O O . PRO A 1 90 ? 12.108 -2.288 -10.275 1.00 40.91 90 PRO A O 1
ATOM 741 N N . ASN A 1 91 ? 11.696 -4.376 -9.629 1.00 50.72 91 ASN A N 1
ATOM 742 C CA . ASN A 1 91 ? 13.069 -4.593 -9.161 1.00 50.72 91 ASN A CA 1
ATOM 743 C C . ASN A 1 91 ? 13.524 -6.027 -9.455 1.00 50.72 91 ASN A C 1
ATOM 745 O O . ASN A 1 91 ? 12.740 -6.965 -9.297 1.00 50.72 91 ASN A O 1
ATOM 749 N N . MET A 1 92 ? 14.795 -6.198 -9.837 1.00 47.81 92 MET A N 1
ATOM 750 C CA . MET A 1 92 ? 15.457 -7.476 -10.161 1.00 47.81 92 MET A CA 1
ATOM 751 C C . MET A 1 92 ? 15.240 -8.561 -9.093 1.00 47.81 92 MET A C 1
ATOM 753 O O . MET A 1 92 ? 15.219 -9.747 -9.405 1.00 47.81 92 MET A O 1
ATOM 757 N N . PHE A 1 93 ? 14.998 -8.162 -7.841 1.00 49.94 93 PHE A N 1
ATOM 758 C CA . PHE A 1 93 ? 14.620 -9.051 -6.739 1.00 49.94 93 PHE A CA 1
ATOM 759 C C . PHE A 1 93 ? 13.343 -9.867 -6.995 1.00 49.94 93 PHE A C 1
ATOM 761 O O . PHE A 1 93 ? 13.254 -11.006 -6.541 1.00 49.94 93 PHE A O 1
ATOM 768 N N . SER A 1 94 ? 12.370 -9.323 -7.728 1.00 54.81 94 SER A N 1
ATOM 769 C CA . SER A 1 94 ? 11.153 -10.051 -8.117 1.00 54.81 94 SER A CA 1
ATOM 770 C C . SER A 1 94 ? 11.456 -11.148 -9.140 1.00 54.81 94 SER A C 1
ATOM 772 O O . SER A 1 94 ? 10.994 -12.274 -8.972 1.00 54.81 94 SER A O 1
ATOM 774 N N . ILE A 1 95 ? 12.318 -10.860 -10.123 1.00 54.16 95 ILE A N 1
ATOM 775 C CA . ILE A 1 95 ? 12.802 -11.830 -11.114 1.00 54.16 95 ILE A CA 1
ATOM 776 C C . ILE A 1 95 ? 13.586 -12.936 -10.408 1.00 54.16 95 ILE A C 1
ATOM 778 O O . ILE A 1 95 ? 13.273 -14.108 -10.575 1.00 54.16 95 ILE A O 1
ATOM 782 N N . VAL A 1 96 ? 14.552 -12.584 -9.554 1.00 57.22 96 VAL A N 1
ATOM 783 C CA . VAL A 1 96 ? 15.347 -13.571 -8.807 1.00 57.22 96 VAL A CA 1
ATOM 784 C C . VAL A 1 96 ? 14.458 -14.453 -7.925 1.00 57.22 96 VAL A C 1
ATOM 786 O O . VAL A 1 96 ? 14.651 -15.664 -7.889 1.00 57.22 96 VAL A O 1
ATOM 789 N N . ASN A 1 97 ? 13.453 -13.891 -7.246 1.00 58.31 97 ASN A N 1
ATOM 790 C CA . ASN A 1 97 ? 12.528 -14.691 -6.438 1.00 58.31 97 ASN A CA 1
ATOM 791 C C . ASN A 1 97 ? 11.595 -15.572 -7.284 1.00 58.31 97 ASN A C 1
ATOM 793 O O . ASN A 1 97 ? 11.361 -16.715 -6.903 1.00 58.31 97 ASN A O 1
ATOM 797 N N . TYR A 1 98 ? 11.112 -15.091 -8.431 1.00 62.31 98 TYR A N 1
ATOM 798 C CA . TYR A 1 98 ? 10.318 -15.883 -9.378 1.00 62.31 98 TYR A CA 1
ATOM 799 C C . TYR A 1 98 ? 11.115 -17.059 -9.968 1.00 62.31 98 TYR A C 1
ATOM 801 O O . TYR A 1 98 ? 10.577 -18.146 -10.174 1.00 62.31 98 TYR A O 1
ATOM 809 N N . LEU A 1 99 ? 12.414 -16.865 -10.204 1.00 64.56 99 LEU A N 1
ATOM 810 C CA . LEU A 1 99 ? 13.282 -17.873 -10.809 1.00 64.56 99 LEU A CA 1
ATOM 811 C C . LEU A 1 99 ? 13.651 -19.024 -9.863 1.00 64.56 99 LEU A C 1
ATOM 813 O O . LEU A 1 99 ? 13.879 -20.125 -10.353 1.00 64.56 99 LEU A O 1
ATOM 817 N N . LYS A 1 100 ? 13.632 -18.830 -8.536 1.00 69.88 100 LYS A N 1
ATOM 818 C CA . LYS A 1 100 ? 14.001 -19.865 -7.544 1.00 69.88 100 LYS A CA 1
ATOM 819 C C . LYS A 1 100 ? 13.209 -21.176 -7.653 1.00 69.88 100 LYS A C 1
ATOM 821 O O . LYS A 1 100 ? 13.703 -22.202 -7.203 1.00 69.88 100 LYS A O 1
ATOM 826 N N . GLY A 1 101 ? 12.004 -21.150 -8.227 1.00 72.69 101 GLY A N 1
ATOM 827 C CA . GLY A 1 101 ? 11.172 -22.341 -8.441 1.00 72.69 101 GLY A CA 1
ATOM 828 C C . GLY A 1 101 ? 11.363 -23.040 -9.794 1.00 72.69 101 GLY A C 1
ATOM 829 O O . GLY A 1 101 ? 10.663 -24.011 -10.063 1.00 72.69 101 GLY A O 1
ATOM 830 N N . LYS A 1 102 ? 12.248 -22.546 -10.672 1.00 74.94 102 LYS A N 1
ATOM 831 C CA . LYS A 1 102 ? 12.490 -23.100 -12.018 1.00 74.94 102 LYS A CA 1
ATOM 832 C C . LYS A 1 102 ? 13.781 -23.930 -12.077 1.00 74.94 102 LYS A C 1
ATOM 834 O O . LYS A 1 102 ? 14.663 -23.716 -11.244 1.00 74.94 102 LYS A O 1
ATOM 839 N N . PRO A 1 103 ? 13.942 -24.826 -13.070 1.00 88.38 103 PRO A N 1
ATOM 840 C CA . PRO A 1 103 ? 15.205 -25.525 -13.311 1.00 88.38 103 PRO A CA 1
ATOM 841 C C . PRO A 1 103 ? 16.386 -24.558 -13.459 1.00 88.38 103 PRO A C 1
ATOM 843 O O . PRO A 1 103 ? 16.242 -23.483 -14.041 1.00 88.38 103 PRO A O 1
ATOM 846 N N . ILE A 1 104 ? 17.561 -24.943 -12.957 1.00 82.44 104 ILE A N 1
ATOM 847 C CA . ILE A 1 104 ? 18.762 -24.086 -12.922 1.00 82.44 104 ILE A CA 1
ATOM 848 C C . ILE A 1 104 ? 19.149 -23.591 -14.322 1.00 82.44 104 ILE A C 1
ATOM 850 O O . ILE A 1 104 ? 19.484 -22.421 -14.488 1.00 82.44 104 ILE A O 1
ATOM 854 N N . GLU A 1 105 ? 19.038 -24.442 -15.340 1.00 80.38 105 GLU A N 1
ATOM 855 C CA . GLU A 1 105 ? 19.323 -24.087 -16.736 1.00 80.38 105 GLU A CA 1
ATOM 856 C C . GLU A 1 105 ? 18.440 -22.937 -17.234 1.00 80.38 105 GLU A C 1
ATOM 858 O O . GLU A 1 105 ? 18.924 -21.986 -17.856 1.00 80.38 105 GLU A O 1
ATOM 863 N N . ASP A 1 106 ? 17.151 -22.967 -16.891 1.00 71.75 106 ASP A N 1
ATOM 864 C CA . ASP A 1 106 ? 16.217 -21.897 -17.225 1.00 71.75 106 ASP A CA 1
ATOM 865 C C . ASP A 1 106 ? 16.551 -20.613 -16.464 1.00 71.75 106 ASP A C 1
ATOM 867 O O . ASP A 1 106 ? 16.498 -19.526 -17.046 1.00 71.75 106 ASP A O 1
ATOM 871 N N . GLN A 1 107 ? 16.937 -20.720 -15.187 1.00 77.62 107 GLN A N 1
ATOM 872 C CA . GLN A 1 107 ? 17.361 -19.564 -14.394 1.00 77.62 107 GLN A CA 1
ATOM 873 C C . GLN A 1 107 ? 18.577 -18.882 -15.029 1.00 77.62 107 GLN A C 1
ATOM 875 O O . GLN A 1 107 ? 18.551 -17.672 -15.261 1.00 77.62 107 GLN A O 1
ATOM 880 N N . VAL A 1 108 ? 19.612 -19.657 -15.369 1.00 80.38 108 VAL A N 1
ATOM 881 C CA . VAL A 1 108 ? 20.842 -19.155 -15.997 1.00 80.38 108 VAL A CA 1
ATOM 882 C C . VAL A 1 108 ? 20.528 -18.511 -17.344 1.00 80.38 108 VAL A C 1
ATOM 884 O O . VAL A 1 108 ? 20.930 -17.375 -17.592 1.00 80.38 108 VAL A O 1
ATOM 887 N N . ARG A 1 109 ? 19.739 -19.172 -18.197 1.00 78.50 109 ARG A N 1
ATOM 888 C CA . ARG A 1 109 ? 19.357 -18.634 -19.509 1.00 78.50 109 ARG A CA 1
ATOM 889 C C . ARG A 1 109 ? 18.623 -17.296 -19.392 1.00 78.50 109 ARG A C 1
ATOM 891 O O . ARG A 1 109 ? 18.911 -16.363 -20.145 1.00 78.50 109 ARG A O 1
ATOM 898 N N . ILE A 1 110 ? 17.668 -17.197 -18.467 1.00 69.88 110 ILE A N 1
ATOM 899 C CA . ILE A 1 110 ? 16.852 -15.990 -18.280 1.00 69.88 110 ILE A CA 1
ATOM 900 C C . ILE A 1 110 ? 17.696 -14.849 -17.704 1.00 69.88 110 ILE A C 1
ATOM 902 O O . ILE A 1 110 ? 17.612 -13.721 -18.197 1.00 69.88 110 ILE A O 1
ATOM 906 N N . LEU A 1 111 ? 18.541 -15.125 -16.708 1.00 77.12 111 LEU A N 1
ATOM 907 C CA . LEU A 1 111 ? 19.415 -14.116 -16.107 1.00 77.12 111 LEU A CA 1
ATOM 908 C C . LEU A 1 111 ? 20.447 -13.588 -17.107 1.00 77.12 111 LEU A C 1
ATOM 910 O O . LEU A 1 111 ? 20.640 -12.375 -17.185 1.00 77.12 111 LEU A O 1
ATOM 914 N N . THR A 1 112 ? 21.034 -14.455 -17.932 1.00 76.25 112 THR A N 1
ATOM 915 C CA . THR A 1 112 ? 21.989 -14.053 -18.975 1.00 76.25 112 THR A CA 1
ATOM 916 C C . THR A 1 112 ? 21.340 -13.130 -20.004 1.00 76.25 112 THR A C 1
ATOM 918 O O . THR A 1 112 ? 21.834 -12.027 -20.239 1.00 76.25 112 THR A O 1
ATOM 921 N N . LYS A 1 113 ? 20.168 -13.502 -20.538 1.00 69.06 113 LYS A N 1
ATOM 922 C CA . LYS A 1 113 ? 19.426 -12.642 -21.478 1.00 69.06 113 LYS A CA 1
ATOM 923 C C . LYS A 1 113 ? 19.014 -11.310 -20.849 1.00 69.06 113 LYS A C 1
ATOM 925 O O . LYS A 1 113 ? 19.036 -10.273 -21.512 1.00 69.06 113 LYS A O 1
ATOM 930 N N . THR A 1 114 ? 18.640 -11.321 -19.571 1.00 68.44 114 THR A N 1
ATOM 931 C CA . THR A 1 114 ? 18.274 -10.103 -18.834 1.00 68.44 114 THR A CA 1
ATOM 932 C C . THR A 1 114 ? 19.485 -9.183 -18.661 1.00 68.44 114 THR A C 1
ATOM 934 O O . THR A 1 114 ? 19.386 -7.987 -18.937 1.00 68.44 114 THR A O 1
ATOM 937 N N . ARG A 1 115 ? 20.652 -9.737 -18.300 1.00 80.06 115 ARG A N 1
ATOM 938 C CA . ARG A 1 115 ? 21.920 -9.001 -18.180 1.00 80.06 115 ARG A CA 1
ATOM 939 C C . ARG A 1 115 ? 22.316 -8.331 -19.492 1.00 80.06 115 ARG A C 1
ATOM 941 O O . ARG A 1 115 ? 22.620 -7.143 -19.498 1.00 80.06 115 ARG A O 1
ATOM 948 N N . GLU A 1 116 ? 22.289 -9.061 -20.603 1.00 72.75 116 GLU A N 1
ATOM 949 C CA . GLU A 1 116 ? 22.638 -8.515 -21.923 1.00 72.75 116 GLU A CA 1
ATOM 950 C C . GLU A 1 116 ? 21.751 -7.330 -22.316 1.00 72.75 116 GLU A C 1
ATOM 952 O O . GLU A 1 116 ? 22.226 -6.337 -22.868 1.00 72.75 116 GLU A O 1
ATOM 957 N N . ARG A 1 117 ? 20.454 -7.405 -22.000 1.00 63.81 117 ARG A N 1
ATOM 958 C CA . ARG A 1 117 ? 19.506 -6.315 -22.255 1.00 63.81 117 ARG A CA 1
ATOM 959 C C . ARG A 1 117 ? 19.776 -5.105 -21.364 1.00 63.81 117 ARG A C 1
ATOM 961 O O . ARG A 1 117 ? 19.752 -3.985 -21.867 1.00 63.81 117 ARG A O 1
ATOM 968 N N . MET A 1 118 ? 20.089 -5.315 -20.085 1.00 70.12 118 MET A N 1
ATOM 969 C CA . MET A 1 118 ? 20.473 -4.225 -19.183 1.00 70.12 118 MET A CA 1
ATOM 970 C C . MET A 1 118 ? 21.738 -3.514 -19.650 1.00 70.12 118 MET A C 1
ATOM 972 O O . MET A 1 118 ? 21.765 -2.291 -19.667 1.00 70.12 118 MET A O 1
ATOM 976 N N . LEU A 1 119 ? 22.748 -4.254 -20.110 1.00 77.44 119 LEU A N 1
ATOM 977 C CA . LEU A 1 119 ? 23.965 -3.650 -20.654 1.00 77.44 119 LEU A CA 1
ATOM 978 C C . LEU A 1 119 ? 23.677 -2.778 -21.882 1.00 77.44 119 LEU A C 1
ATOM 980 O O . LEU A 1 119 ? 24.248 -1.700 -22.014 1.00 77.44 119 LEU A O 1
ATOM 984 N N . LYS A 1 120 ? 22.746 -3.190 -22.751 1.00 73.75 120 LYS A N 1
ATOM 985 C CA . LYS A 1 120 ? 22.307 -2.360 -23.886 1.00 73.75 120 LYS A CA 1
ATOM 986 C C . LYS A 1 120 ? 21.584 -1.087 -23.442 1.00 73.75 120 LYS A C 1
ATOM 988 O O . LYS A 1 120 ? 21.731 -0.061 -24.097 1.00 73.75 120 LYS A O 1
ATOM 993 N N . LEU A 1 121 ? 20.792 -1.152 -22.371 1.00 70.19 121 LEU A N 1
ATOM 994 C CA . LEU A 1 121 ? 20.111 0.021 -21.815 1.00 70.19 121 LEU A CA 1
ATOM 995 C C . LEU A 1 121 ? 21.097 0.984 -21.156 1.00 70.19 121 LEU A C 1
ATOM 997 O O . LEU A 1 121 ? 21.044 2.171 -21.454 1.00 70.19 121 LEU A O 1
ATOM 1001 N N . ILE A 1 122 ? 22.018 0.469 -20.337 1.00 78.06 122 ILE A N 1
ATOM 1002 C CA . ILE A 1 122 ? 23.103 1.251 -19.726 1.00 78.06 122 ILE A CA 1
ATOM 1003 C C . ILE A 1 122 ? 23.888 1.973 -20.820 1.00 78.06 122 ILE A C 1
ATOM 1005 O O . ILE A 1 122 ? 23.998 3.189 -20.777 1.00 78.06 122 ILE A O 1
ATOM 1009 N N . LYS A 1 123 ? 24.284 1.256 -21.879 1.00 83.31 123 LYS A N 1
ATOM 1010 C CA . LYS A 1 123 ? 25.000 1.857 -23.006 1.00 83.31 123 LYS A CA 1
ATOM 1011 C C . LYS A 1 123 ? 24.237 3.022 -23.651 1.00 83.31 123 LYS A C 1
ATOM 1013 O O . LYS A 1 123 ? 24.834 4.051 -23.934 1.00 83.31 123 LYS A O 1
ATOM 1018 N N . ARG A 1 124 ? 22.921 2.892 -23.863 1.00 77.38 124 ARG A N 1
ATOM 1019 C CA . ARG A 1 124 ? 22.106 3.996 -24.410 1.00 77.38 124 ARG A CA 1
ATOM 1020 C C . ARG A 1 124 ? 22.011 5.186 -23.462 1.00 77.38 124 ARG A C 1
ATOM 1022 O O . ARG A 1 124 ? 21.954 6.322 -23.921 1.00 77.38 124 ARG A O 1
ATOM 1029 N N . ILE A 1 125 ? 21.940 4.930 -22.157 1.00 81.38 125 ILE A N 1
ATOM 1030 C CA . ILE A 1 125 ? 21.937 5.989 -21.144 1.00 81.38 125 ILE A CA 1
ATOM 1031 C C . ILE A 1 125 ? 23.272 6.732 -21.192 1.00 81.38 125 ILE A C 1
ATOM 1033 O O . ILE A 1 125 ? 23.267 7.956 -21.288 1.00 81.38 125 ILE A O 1
ATOM 1037 N N . ASP A 1 126 ? 24.386 6.003 -21.222 1.00 88.44 126 ASP A N 1
ATOM 1038 C CA . ASP A 1 126 ? 25.729 6.578 -21.316 1.00 88.44 126 ASP A CA 1
ATOM 1039 C C . ASP A 1 126 ? 25.885 7.417 -22.595 1.00 88.44 126 ASP A C 1
ATOM 1041 O O . ASP A 1 126 ? 26.344 8.556 -22.545 1.00 88.44 126 ASP A O 1
ATOM 1045 N N . GLU A 1 127 ? 25.421 6.906 -23.739 1.00 86.81 127 GLU A N 1
ATOM 1046 C CA . GLU A 1 127 ? 25.405 7.640 -25.012 1.00 86.81 127 GLU A CA 1
ATOM 1047 C C . GLU A 1 127 ? 24.592 8.941 -24.919 1.00 86.81 127 GLU A C 1
ATOM 1049 O O . GLU A 1 127 ? 25.015 9.974 -25.442 1.00 86.81 127 GLU A O 1
ATOM 1054 N N . ARG A 1 128 ? 23.444 8.929 -24.230 1.00 88.31 128 ARG A N 1
ATOM 1055 C CA . ARG A 1 128 ? 22.619 10.130 -24.049 1.00 88.31 128 ARG A CA 1
ATOM 1056 C C . ARG A 1 128 ? 23.270 11.146 -23.112 1.00 88.31 128 ARG A C 1
ATOM 1058 O O . ARG A 1 128 ? 23.182 12.339 -23.390 1.00 88.31 128 ARG A O 1
ATOM 1065 N N . ILE A 1 129 ? 23.921 10.691 -22.042 1.00 89.62 129 ILE A N 1
ATOM 1066 C CA . ILE A 1 129 ? 24.685 11.557 -21.132 1.00 89.62 129 ILE A CA 1
ATOM 1067 C C . ILE A 1 129 ? 25.788 12.274 -21.918 1.00 89.62 129 ILE A C 1
ATOM 1069 O O . ILE A 1 129 ? 25.852 13.500 -21.895 1.00 89.62 129 ILE A O 1
ATOM 1073 N N . LEU A 1 130 ? 26.563 11.532 -22.715 1.00 90.19 130 LEU A N 1
ATOM 1074 C CA . LEU A 1 130 ? 27.625 12.101 -23.548 1.00 90.19 130 LEU A CA 1
ATOM 1075 C C . LEU A 1 130 ? 27.101 13.150 -24.540 1.00 90.19 130 LEU A C 1
ATOM 1077 O O . LEU A 1 130 ? 27.726 14.191 -24.731 1.00 90.19 130 LEU A O 1
ATOM 1081 N N . GLN A 1 131 ? 25.946 12.905 -25.166 1.00 85.94 131 GLN A N 1
ATOM 1082 C CA . GLN A 1 131 ? 25.314 13.890 -26.053 1.00 85.94 131 GLN A CA 1
ATOM 1083 C C . GLN A 1 131 ? 24.956 15.183 -25.314 1.00 85.94 131 GLN A C 1
ATOM 1085 O O . GLN A 1 131 ? 25.191 16.273 -25.833 1.00 85.94 131 GLN A O 1
ATOM 1090 N N . MET A 1 132 ? 24.407 15.066 -24.104 1.00 81.94 132 MET A N 1
ATOM 1091 C CA . MET A 1 132 ? 24.013 16.215 -23.291 1.00 81.94 132 MET A CA 1
ATOM 1092 C C . MET A 1 132 ? 25.222 17.034 -22.820 1.00 81.94 132 MET A C 1
ATOM 1094 O O . MET A 1 132 ? 25.153 18.263 -22.812 1.00 81.94 132 MET A O 1
ATOM 1098 N N . ASP A 1 133 ? 26.341 16.383 -22.496 1.00 89.44 133 ASP A N 1
ATOM 1099 C CA . ASP A 1 133 ? 27.586 17.070 -22.132 1.00 89.44 133 ASP A CA 1
ATOM 1100 C C . ASP A 1 133 ? 28.143 17.887 -23.309 1.00 89.44 133 ASP A C 1
ATOM 1102 O O . ASP A 1 133 ? 28.549 19.040 -23.141 1.00 89.44 133 ASP A O 1
ATOM 1106 N N . VAL A 1 134 ? 28.091 17.335 -24.527 1.00 85.62 134 VAL A N 1
ATOM 1107 C CA . VAL A 1 134 ? 28.508 18.035 -25.756 1.00 85.62 134 VAL A CA 1
ATOM 1108 C C . VAL A 1 134 ? 27.580 19.209 -26.091 1.00 85.62 134 VAL A C 1
ATOM 1110 O O . VAL A 1 134 ? 28.053 20.248 -26.549 1.00 85.62 134 VAL A O 1
ATOM 1113 N N . GLU A 1 135 ? 26.269 19.067 -25.882 1.00 82.00 135 GLU A N 1
ATOM 1114 C CA . GLU A 1 135 ? 25.298 20.156 -26.064 1.00 82.00 135 GLU A CA 1
ATOM 1115 C C . GLU A 1 135 ? 25.517 21.298 -25.059 1.00 82.00 135 GLU A C 1
ATOM 1117 O O . GLU A 1 135 ? 25.431 22.467 -25.437 1.00 82.00 135 GLU A O 1
ATOM 1122 N N . ASN A 1 136 ? 25.849 20.981 -23.804 1.00 77.19 136 ASN A N 1
ATOM 1123 C CA . ASN A 1 136 ? 26.154 21.982 -22.780 1.00 77.19 136 ASN A CA 1
ATOM 1124 C C . ASN A 1 136 ? 27.487 22.701 -23.021 1.00 77.19 136 ASN A C 1
ATOM 1126 O O . ASN A 1 136 ? 27.566 23.894 -22.764 1.00 77.19 136 ASN A O 1
ATOM 1130 N N . ALA A 1 137 ? 28.511 22.021 -23.543 1.00 72.75 137 ALA A N 1
ATOM 1131 C CA . ALA A 1 137 ? 29.815 22.631 -23.831 1.00 72.75 137 ALA A CA 1
ATOM 1132 C C . ALA A 1 137 ? 29.807 23.610 -25.026 1.00 72.75 137 ALA A C 1
ATOM 1134 O O . ALA A 1 137 ? 30.788 24.315 -25.250 1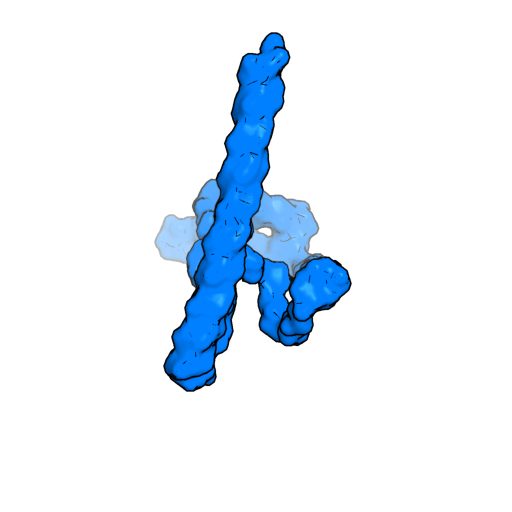.00 72.75 137 ALA A O 1
ATOM 1135 N N . LYS A 1 138 ? 28.728 23.628 -25.822 1.00 66.56 138 LYS A N 1
ATOM 1136 C CA . LYS A 1 138 ? 28.535 24.542 -26.964 1.00 66.56 138 LYS A CA 1
ATOM 1137 C C . LYS A 1 138 ? 27.742 25.811 -26.615 1.00 66.56 138 LYS A C 1
ATOM 1139 O O . LYS A 1 138 ? 27.556 26.647 -27.499 1.00 66.56 138 LYS A O 1
ATOM 1144 N N . LYS A 1 139 ? 27.243 25.928 -25.382 1.00 52.75 139 LYS A N 1
ATOM 1145 C CA . LYS A 1 139 ? 26.625 27.142 -24.827 1.00 52.75 139 LYS A CA 1
ATOM 1146 C C . LYS A 1 139 ? 27.652 27.938 -24.037 1.00 52.75 139 LYS A C 1
ATOM 1148 O O . LYS A 1 139 ? 27.513 29.178 -24.042 1.00 52.75 139 LYS A O 1
#

Secondary structure (DSSP, 8-state):
--TTT----HHHHHHHHHHHHHTTSEEEEEEEETTEEEEEEEE-HHHHHHHHHHHHHHHHHHHHHHHHHHHHHHHTT--PPPTT--TT--SHHHHHHHHTTS-HHHHHHHHHHHHHHHHHHHHHHHHHHHHHHHHHTT-

Mean predicted aligned error: 14.86 Å

Sequence (139 aa):
KTLGFWRLTPGGVYPILQRLEKRGYIKGTRKPEDGRRRKTYEITDEGKKLLETALQKQQQIAKTMRDLISDYARDILNIELPDNIPPFTPNMFSIVNYLKGKPIEDQVRILTKTRERMLKLIKRIDERILQMDVENAKK

Radius of gyration: 24.24 Å; Cα contacts (8 Å, |Δi|>4): 65; chains: 1; bounding box: 47×53×65 Å

Solvent-accessible surface area (backbone atoms only — not comparable to full-atom values): 8251 Å² total; per-residue (Å²): 131,63,86,76,80,64,79,79,49,75,82,57,48,55,62,51,53,51,52,38,36,77,71,54,27,28,46,74,49,74,49,91,49,94,94,44,89,46,73,48,75,44,76,31,73,66,25,48,55,52,49,51,55,51,51,53,52,50,52,50,52,37,48,54,53,49,51,55,53,41,52,47,28,40,78,75,65,73,38,89,71,71,92,82,65,69,80,82,64,99,45,71,67,54,56,57,60,65,36,73,83,50,60,67,69,58,38,52,55,52,51,52,57,50,49,57,52,48,53,54,51,51,50,52,52,52,53,50,51,54,52,51,54,56,58,58,75,74,109

pLDDT: mean 76.32, std 15.3, range [39.69, 97.5]

Nearest PDB structures (foldseek):
  5zhv-assembly1_B  TM=9.353E-01  e=3.938E-03  Mycobacterium tuberculosis H37Rv
  3l9f-assembly2_C  TM=4.783E-01  e=1.261E-03  Streptococcus mutans UA159
  2dqr-assembly1_B  TM=5.931E-01  e=1.791E-01  Bacillus subtilis
  8clj-assembly1_A  TM=5.626E-01  e=1.633E+00  Homo sapiens
  8vwj-assembly1_S  TM=3.167E-01  e=4.172E+00  Autographa californica multiple nucleopolyhedrovirus

Foldseek 3Di:
DCPPVDDQDPVRPPVVLVVCVVVVQKDWDFDDDDPDTDIDIDGDPVVVVVVVVVVVVVVVVLVVQLVVVQCCCCPPVVDHDDPPDGSDDPDCVSVVVVCVPDPPVVNVVVVVVVVVVVVVVVVVVVVVVVVVVVVVVVD